Protein AF-A0A957MX17-F1 (afdb_monomer)

Sequence (112 aa):
RTPENNTVVSCNRTEALAWNAVPFIQASDLYLVHLGYVNGAPAGGNEEVVWVLEQQRPSAATSWELDESLCGLAPFEFGRQWRWYVEVVERAADGKLNPVSEPSSVWGFSWQ

pLDDT: mean 87.64, std 9.88, range [53.91, 96.38]

Radius of gyration: 14.73 Å; Cα contacts (8 Å, |Δi|>4): 238; chains: 1; bounding box: 3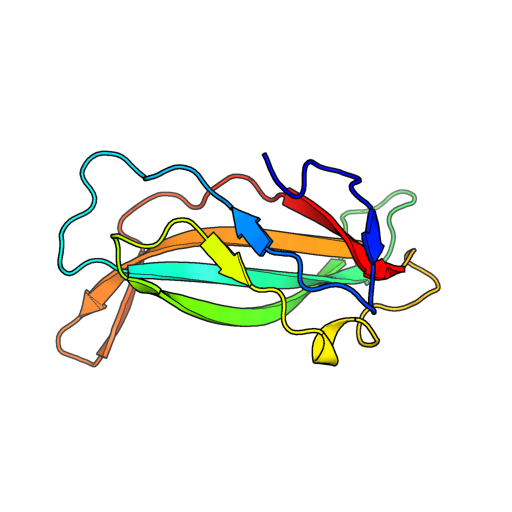9×32×38 Å

Nearest PDB structures (foldseek):
  9eru-assembly4_H  TM=4.165E-01  e=4.726E-01  Vicugna pacos
  4gej-assembly1_A  TM=3.235E-01  e=8.332E-01  Homo sapiens
  4gej-assembly9_I  TM=2.501E-01  e=2.137E-01  Homo sapiens
  2zf8-assembly1_A  TM=3.454E-01  e=1.645E+00  Vibrio alginolyticus
  6e7p-assembly1_A  TM=1.669E-01  e=1.045E+00  Homo sapiens

Structure (mmCIF, N/CA/C/O backbone):
data_AF-A0A957MX17-F1
#
_entry.id   AF-A0A957MX17-F1
#
loop_
_atom_site.group_PDB
_atom_site.id
_atom_site.type_symbol
_atom_site.label_atom_id
_atom_site.label_alt_id
_atom_site.label_comp_id
_atom_site.label_asym_id
_atom_site.label_entity_id
_atom_site.label_seq_id
_atom_site.pdbx_PDB_ins_code
_atom_site.Cartn_x
_atom_site.Cartn_y
_atom_site.Cartn_z
_atom_site.occupancy
_atom_site.B_iso_or_equiv
_atom_site.auth_seq_id
_atom_site.auth_comp_id
_atom_site.auth_asym_id
_atom_site.auth_atom_id
_atom_site.pdbx_PDB_model_num
ATOM 1 N N . ARG A 1 1 ? 12.654 -3.333 9.363 1.00 54.31 1 ARG A N 1
ATOM 2 C CA . ARG A 1 1 ? 11.168 -3.338 9.225 1.00 54.31 1 ARG A CA 1
ATOM 3 C C . ARG A 1 1 ? 10.853 -3.502 7.756 1.00 54.31 1 ARG A C 1
ATOM 5 O O . ARG A 1 1 ? 11.428 -2.765 6.986 1.00 54.31 1 ARG A O 1
ATOM 12 N N . THR A 1 2 ? 10.051 -4.470 7.342 1.00 53.91 2 THR A N 1
ATOM 13 C CA . THR A 1 2 ? 10.026 -4.891 5.936 1.00 53.91 2 THR A CA 1
ATOM 14 C C . THR A 1 2 ? 8.858 -4.304 5.140 1.00 53.91 2 THR A C 1
ATOM 16 O O . THR A 1 2 ? 7.737 -4.271 5.652 1.00 53.91 2 THR A O 1
ATOM 19 N N . PRO A 1 3 ? 9.099 -3.894 3.886 1.00 55.72 3 PRO A N 1
ATOM 20 C CA . PRO A 1 3 ? 10.400 -3.587 3.296 1.00 55.72 3 PRO A CA 1
ATOM 21 C C . PRO A 1 3 ? 10.918 -2.227 3.802 1.00 55.72 3 PRO A C 1
ATOM 23 O O . PRO A 1 3 ? 10.167 -1.254 3.870 1.00 55.72 3 PRO A O 1
ATOM 26 N N . GLU A 1 4 ? 12.210 -2.152 4.138 1.00 62.00 4 GLU A N 1
ATOM 27 C CA . GLU A 1 4 ? 12.899 -0.872 4.362 1.00 62.00 4 GLU A CA 1
ATOM 28 C C . GLU A 1 4 ? 13.068 -0.165 3.013 1.00 62.00 4 GLU A C 1
ATOM 30 O O . GLU A 1 4 ? 13.059 -0.822 1.967 1.00 62.00 4 GLU A O 1
ATOM 35 N N . ASN A 1 5 ? 13.251 1.157 3.012 1.00 64.44 5 ASN A N 1
ATOM 36 C CA . ASN A 1 5 ? 13.500 1.890 1.771 1.00 64.44 5 ASN A CA 1
ATOM 37 C C . ASN A 1 5 ? 14.640 1.243 0.966 1.00 64.44 5 ASN A C 1
ATOM 39 O O . ASN A 1 5 ? 15.724 1.015 1.501 1.00 64.44 5 ASN A O 1
ATOM 43 N N . ASN A 1 6 ? 14.388 0.994 -0.325 1.00 67.94 6 ASN A N 1
ATOM 44 C CA . ASN A 1 6 ? 15.289 0.330 -1.285 1.00 67.94 6 ASN A CA 1
ATOM 45 C C . ASN A 1 6 ? 15.426 -1.197 -1.137 1.00 67.94 6 ASN A C 1
ATOM 47 O O . ASN A 1 6 ? 16.354 -1.787 -1.690 1.00 67.94 6 ASN A O 1
ATOM 51 N N . THR A 1 7 ? 14.506 -1.857 -0.434 1.00 82.00 7 THR A N 1
ATOM 52 C CA . THR A 1 7 ? 14.471 -3.327 -0.401 1.00 82.00 7 THR A CA 1
ATOM 53 C C . THR A 1 7 ? 14.049 -3.888 -1.759 1.00 82.00 7 THR A C 1
ATOM 55 O O . THR A 1 7 ? 13.151 -3.352 -2.412 1.00 82.00 7 THR A O 1
ATOM 58 N N . VAL A 1 8 ? 14.669 -4.996 -2.164 1.00 84.56 8 VAL A N 1
ATOM 59 C CA . VAL A 1 8 ? 14.232 -5.797 -3.310 1.00 84.56 8 VAL A CA 1
ATOM 60 C C . VAL A 1 8 ? 13.368 -6.951 -2.809 1.00 84.56 8 VAL A C 1
ATOM 62 O O . VAL A 1 8 ? 13.803 -7.729 -1.962 1.00 84.56 8 VAL A O 1
ATOM 65 N N . VAL A 1 9 ? 12.151 -7.045 -3.331 1.00 86.38 9 VAL A N 1
ATOM 66 C CA . VAL A 1 9 ? 11.165 -8.090 -3.042 1.00 86.38 9 VAL A CA 1
ATOM 67 C C . VAL A 1 9 ? 11.117 -9.043 -4.230 1.00 86.38 9 VAL A C 1
ATOM 69 O O . VAL A 1 9 ? 11.054 -8.594 -5.372 1.00 86.38 9 VAL A O 1
ATOM 72 N N . SER A 1 10 ? 11.149 -10.352 -3.977 1.00 84.50 10 SER A N 1
ATOM 73 C CA . SER A 1 10 ? 11.099 -11.329 -5.066 1.00 84.50 10 SER A CA 1
ATOM 74 C C . SER A 1 10 ? 9.671 -11.604 -5.516 1.00 84.50 10 SER A C 1
ATOM 76 O O . SER A 1 10 ? 8.830 -11.916 -4.683 1.00 84.50 10 SER A O 1
ATOM 78 N N . CYS A 1 11 ? 9.435 -11.630 -6.829 1.00 83.44 11 CYS A N 1
ATOM 79 C CA . CYS A 1 11 ? 8.143 -12.005 -7.425 1.00 83.44 11 CYS A CA 1
ATOM 80 C C . CYS A 1 11 ? 7.701 -13.447 -7.154 1.00 83.44 11 CYS A C 1
ATOM 82 O O . CYS A 1 11 ? 6.545 -13.778 -7.374 1.00 83.44 11 CYS A O 1
ATOM 84 N N . ASN A 1 12 ? 8.615 -14.299 -6.683 1.00 82.62 12 ASN A N 1
ATOM 85 C CA . ASN A 1 12 ? 8.379 -15.726 -6.455 1.00 82.62 12 ASN A CA 1
ATOM 86 C C . ASN A 1 12 ? 8.350 -16.087 -4.963 1.00 82.62 12 ASN A C 1
ATOM 88 O O . ASN A 1 12 ? 8.591 -17.243 -4.599 1.00 82.62 12 ASN A O 1
ATOM 92 N N . ARG A 1 13 ? 8.188 -15.094 -4.084 1.00 78.50 13 ARG A N 1
ATOM 93 C CA . ARG A 1 13 ? 8.129 -15.297 -2.640 1.00 78.50 13 ARG A CA 1
ATOM 94 C C . ARG A 1 13 ? 7.009 -14.470 -2.045 1.00 78.50 13 ARG A C 1
ATOM 96 O O . ARG A 1 13 ? 6.900 -13.277 -2.310 1.00 78.50 13 ARG A O 1
ATOM 103 N N . THR A 1 14 ? 6.283 -15.099 -1.133 1.00 79.94 14 THR A N 1
ATOM 104 C CA . THR A 1 14 ? 5.343 -14.405 -0.267 1.00 79.94 14 THR A CA 1
ATOM 105 C C . THR A 1 14 ? 6.124 -13.520 0.699 1.00 79.94 14 THR A C 1
ATOM 107 O O . THR A 1 14 ? 6.807 -14.002 1.603 1.00 79.94 14 THR A O 1
ATOM 110 N N . GLU A 1 15 ? 6.028 -12.218 0.481 1.00 86.38 15 GLU A N 1
ATOM 111 C CA . GLU A 1 15 ? 6.602 -11.173 1.323 1.00 86.38 15 GLU A CA 1
ATOM 112 C C . GLU A 1 15 ? 5.465 -10.334 1.915 1.00 86.38 15 GLU A C 1
ATOM 114 O O . GLU A 1 15 ? 4.338 -10.353 1.420 1.00 86.38 15 GLU A O 1
ATOM 119 N N . ALA A 1 16 ? 5.732 -9.600 2.992 1.00 89.06 16 ALA A N 1
ATOM 120 C CA . ALA A 1 16 ? 4.714 -8.786 3.648 1.00 89.06 16 ALA A CA 1
ATOM 121 C C . ALA A 1 16 ? 5.212 -7.371 3.946 1.00 89.06 16 ALA A C 1
ATOM 123 O O . ALA A 1 16 ? 6.344 -7.166 4.397 1.00 89.06 16 ALA A O 1
ATOM 124 N N . LEU A 1 17 ? 4.318 -6.403 3.751 1.00 90.38 17 LEU A N 1
ATOM 125 C CA . LEU A 1 17 ? 4.461 -5.050 4.273 1.00 90.38 17 LEU A CA 1
ATOM 126 C C . LEU A 1 17 ? 4.111 -5.072 5.758 1.00 90.38 17 LEU A C 1
ATOM 128 O O . LEU A 1 17 ? 3.050 -5.575 6.131 1.00 90.38 17 LEU A O 1
ATOM 132 N N . ALA A 1 18 ? 4.977 -4.525 6.606 1.00 91.88 18 ALA A N 1
ATOM 133 C CA . ALA A 1 18 ? 4.752 -4.454 8.045 1.00 91.88 18 ALA A CA 1
ATOM 134 C C . ALA A 1 18 ? 4.955 -3.030 8.572 1.00 91.88 18 ALA A C 1
ATOM 136 O O . ALA A 1 18 ? 5.962 -2.381 8.284 1.00 91.88 18 ALA A O 1
ATOM 137 N N . TRP A 1 19 ? 4.023 -2.559 9.398 1.00 91.25 19 TRP A N 1
ATOM 138 C CA . TRP A 1 19 ? 4.052 -1.229 10.012 1.00 91.25 19 TRP A CA 1
ATOM 139 C C . TRP A 1 19 ? 3.980 -1.319 11.537 1.00 91.25 19 TRP A C 1
ATOM 141 O O . TRP A 1 19 ? 3.765 -2.384 12.111 1.00 91.25 19 TRP A O 1
ATOM 151 N N . ASN A 1 20 ? 4.207 -0.198 12.221 1.00 88.62 20 ASN A N 1
ATOM 152 C CA . ASN A 1 20 ? 4.013 -0.154 13.670 1.00 88.62 20 ASN A CA 1
ATOM 153 C C . ASN A 1 20 ? 2.549 0.074 13.990 1.00 88.62 20 ASN A C 1
ATOM 155 O O . ASN A 1 20 ? 1.882 0.843 13.301 1.00 88.62 20 ASN A O 1
ATOM 159 N N . ALA A 1 21 ? 2.101 -0.499 15.101 1.00 87.81 21 ALA A N 1
ATOM 160 C CA . ALA A 1 21 ? 0.827 -0.110 15.672 1.00 87.81 21 ALA A CA 1
ATOM 161 C C . ALA A 1 21 ? 0.819 1.398 15.976 1.00 87.81 21 ALA A C 1
ATOM 163 O O .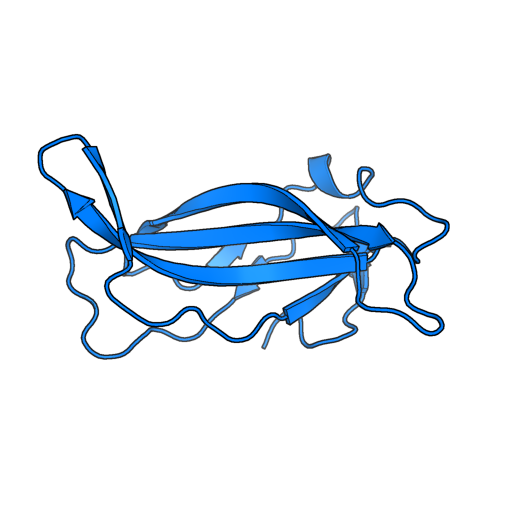 ALA A 1 21 ? 1.762 1.919 16.584 1.00 87.81 21 ALA A O 1
ATOM 164 N N . VAL A 1 22 ? -0.243 2.085 15.556 1.00 86.44 22 VAL A N 1
ATOM 165 C CA . VAL A 1 22 ? -0.470 3.490 15.896 1.00 86.44 22 VAL A CA 1
ATOM 166 C C . VAL A 1 22 ? -1.033 3.554 17.320 1.00 86.44 22 VAL A C 1
ATOM 168 O O . VAL A 1 22 ? -2.002 2.852 17.623 1.00 86.44 22 VAL A O 1
ATOM 171 N N . PRO A 1 23 ? -0.432 4.345 18.229 1.00 84.62 23 PRO A N 1
ATOM 172 C CA . PRO A 1 23 ? -0.947 4.493 19.584 1.00 84.62 23 PRO A CA 1
ATOM 173 C C . PRO A 1 23 ? -2.390 5.000 19.587 1.00 84.62 23 PRO A C 1
ATOM 175 O O . PRO A 1 23 ? -2.753 5.839 18.769 1.00 84.62 23 PRO A O 1
ATOM 178 N N . PHE A 1 24 ? -3.184 4.536 20.553 1.00 86.00 24 PHE A N 1
ATOM 179 C CA . PHE A 1 24 ? -4.564 4.989 20.778 1.00 86.00 24 PHE A CA 1
ATOM 180 C C . PHE A 1 24 ? -5.559 4.704 19.638 1.00 86.00 24 PHE A C 1
ATOM 182 O O . PHE A 1 24 ? -6.666 5.236 19.674 1.00 86.00 24 PHE A O 1
ATOM 189 N N . ILE A 1 25 ? -5.210 3.838 18.679 1.00 90.44 25 ILE A N 1
ATOM 190 C CA . ILE A 1 25 ? -6.167 3.303 17.705 1.00 90.44 25 ILE A CA 1
ATOM 191 C C . ILE A 1 25 ? -7.313 2.576 18.425 1.00 90.44 25 ILE A C 1
ATOM 193 O O . ILE A 1 25 ? -7.088 1.793 19.356 1.00 90.44 25 ILE A O 1
ATOM 197 N N . GLN A 1 26 ? -8.550 2.838 18.015 1.00 92.62 26 GLN A N 1
ATOM 198 C CA . GLN A 1 26 ? -9.730 2.186 18.568 1.00 92.62 26 GLN A CA 1
ATOM 199 C C . GLN A 1 26 ? -9.948 0.819 17.915 1.00 92.62 26 GLN A C 1
ATOM 201 O O . GLN A 1 26 ? -9.537 0.555 16.786 1.00 92.62 26 GLN A O 1
ATOM 206 N N . ALA A 1 27 ? -10.659 -0.072 18.608 1.00 91.19 27 ALA A N 1
ATOM 207 C CA . ALA A 1 27 ? -10.974 -1.396 18.070 1.00 91.19 27 ALA A CA 1
ATOM 208 C C . ALA A 1 27 ? -11.831 -1.335 16.788 1.00 91.19 27 ALA A C 1
ATOM 210 O O . ALA A 1 27 ? -11.748 -2.241 15.962 1.00 91.19 27 ALA A O 1
ATOM 211 N N . SER A 1 28 ? -12.636 -0.279 16.627 1.00 92.62 28 SER A N 1
ATOM 212 C CA . SER A 1 28 ? -13.467 -0.019 15.445 1.00 92.62 28 SER A CA 1
ATOM 213 C C . SER A 1 28 ? -12.726 0.645 14.285 1.00 92.62 28 SER A C 1
ATOM 215 O O . SER A 1 28 ? -13.266 0.677 13.179 1.00 92.62 28 SER A O 1
ATOM 217 N N . ASP A 1 29 ? -11.526 1.171 14.525 1.00 95.25 29 ASP A N 1
ATOM 218 C CA . ASP A 1 29 ? -10.723 1.792 13.479 1.00 95.25 29 ASP A CA 1
ATOM 219 C C . ASP A 1 29 ? -10.101 0.722 12.579 1.00 95.25 29 ASP A C 1
ATOM 221 O O . ASP A 1 29 ? -9.966 -0.458 12.932 1.00 95.25 29 ASP A O 1
ATOM 225 N N . LEU A 1 30 ? -9.691 1.155 11.395 1.00 96.12 30 LEU A N 1
ATOM 226 C CA . LEU A 1 30 ? -9.055 0.327 10.387 1.00 96.12 30 LEU A CA 1
ATOM 227 C C . LEU A 1 30 ? -7.718 0.941 9.996 1.00 96.12 30 LEU A C 1
ATOM 229 O O . LEU A 1 30 ? -7.572 2.159 9.940 1.00 96.12 30 LEU A O 1
ATOM 233 N N . TYR A 1 31 ? -6.764 0.088 9.647 1.00 95.88 31 TYR A N 1
ATOM 234 C CA . TYR A 1 31 ? -5.655 0.520 8.811 1.00 95.88 31 TYR A CA 1
ATOM 235 C C . TYR A 1 31 ? -6.098 0.508 7.350 1.00 95.88 31 TYR A C 1
ATOM 237 O O . TYR A 1 31 ? -6.722 -0.456 6.901 1.00 95.88 31 TYR A O 1
ATOM 245 N N . LEU A 1 32 ? -5.743 1.546 6.604 1.00 95.88 32 LEU A N 1
ATOM 246 C CA . LEU A 1 32 ? -5.861 1.591 5.153 1.00 95.88 32 LEU A CA 1
ATOM 247 C C . LEU A 1 32 ? -4.453 1.573 4.560 1.00 95.88 32 LEU A C 1
ATOM 249 O O . LEU A 1 32 ? -3.682 2.511 4.751 1.00 95.88 32 LEU A O 1
ATOM 253 N N . VAL A 1 33 ? -4.101 0.467 3.909 1.00 95.25 33 VAL A N 1
ATOM 254 C CA . VAL A 1 33 ? -2.809 0.287 3.242 1.00 95.25 33 VAL A CA 1
ATOM 255 C C . VAL A 1 33 ? -2.931 0.805 1.819 1.00 95.25 33 VAL A C 1
ATOM 257 O O . VAL A 1 33 ? -3.742 0.294 1.050 1.00 95.25 33 VAL A O 1
ATOM 260 N N . HIS A 1 34 ? -2.097 1.778 1.477 1.00 95.62 34 HIS A N 1
ATOM 261 C CA . HIS A 1 34 ? -2.000 2.353 0.142 1.00 95.62 34 HIS A CA 1
ATOM 262 C C . HIS A 1 34 ? -0.764 1.814 -0.556 1.00 95.62 34 HIS A C 1
ATOM 264 O O . HIS A 1 34 ? 0.321 1.821 0.026 1.00 95.62 34 HIS A O 1
ATOM 270 N N . LEU A 1 35 ? -0.908 1.368 -1.800 1.00 95.12 35 LEU A N 1
ATOM 271 C CA . LEU A 1 35 ? 0.193 0.844 -2.602 1.00 95.12 35 LEU A CA 1
ATOM 272 C C . LEU A 1 35 ? 0.127 1.398 -4.029 1.00 95.12 35 LEU A C 1
ATOM 274 O O . LEU A 1 35 ? -0.916 1.363 -4.686 1.00 95.12 35 LEU A O 1
ATOM 278 N N . GLY A 1 36 ? 1.261 1.895 -4.513 1.00 94.81 36 GLY A N 1
ATOM 279 C CA . 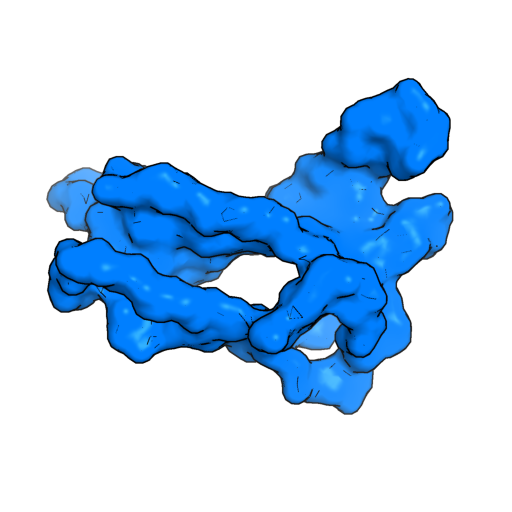GLY A 1 36 ? 1.409 2.456 -5.849 1.00 94.81 36 GLY A CA 1
ATOM 280 C C . GLY A 1 36 ? 2.777 2.179 -6.453 1.00 94.81 36 GLY A C 1
A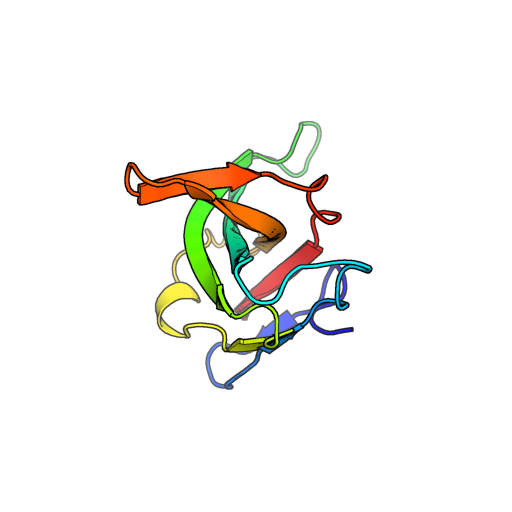TOM 281 O O . GLY A 1 36 ? 3.727 1.860 -5.738 1.00 94.81 36 GLY A O 1
ATOM 282 N N . TYR A 1 37 ? 2.886 2.298 -7.772 1.00 93.94 37 TYR A N 1
ATOM 283 C CA . TYR A 1 37 ? 4.148 2.136 -8.494 1.00 93.94 37 TYR A CA 1
ATOM 284 C C . TYR A 1 37 ? 4.649 3.456 -9.070 1.00 93.94 37 TYR A C 1
ATOM 286 O O . TYR A 1 37 ? 3.877 4.377 -9.339 1.00 93.94 37 TYR A O 1
ATOM 294 N N . VAL A 1 38 ? 5.959 3.534 -9.283 1.00 92.94 38 VAL A N 1
ATOM 295 C CA . VAL A 1 38 ? 6.613 4.705 -9.873 1.00 92.94 38 VAL A CA 1
ATOM 296 C C . VAL A 1 38 ? 6.431 4.706 -11.381 1.00 92.94 38 VAL A C 1
ATOM 298 O O . VAL A 1 38 ? 6.771 3.732 -12.049 1.00 92.94 38 VAL A O 1
ATOM 301 N N . ASN A 1 39 ? 5.917 5.812 -11.910 1.00 91.50 39 ASN A N 1
ATOM 302 C CA . ASN A 1 39 ? 5.584 5.996 -13.320 1.00 91.50 39 ASN A CA 1
ATOM 303 C C . ASN A 1 39 ? 6.268 7.224 -13.955 1.00 91.50 39 ASN A C 1
ATOM 305 O O . ASN A 1 39 ? 5.974 7.570 -15.096 1.00 91.50 39 ASN A O 1
ATOM 309 N N . GLY A 1 40 ? 7.175 7.896 -13.238 1.00 88.00 40 GLY A N 1
ATOM 310 C CA . GLY A 1 40 ? 7.793 9.135 -13.712 1.00 88.00 40 GLY A CA 1
ATOM 311 C C . GLY A 1 40 ? 9.026 9.570 -12.920 1.00 88.00 40 GLY A C 1
ATOM 312 O O . GLY A 1 40 ? 9.363 9.007 -11.881 1.00 88.00 40 GLY A O 1
ATOM 313 N N . ALA A 1 41 ? 9.738 10.550 -13.479 1.00 69.06 41 ALA A N 1
ATOM 314 C CA . ALA A 1 41 ? 11.196 10.670 -13.428 1.00 69.06 41 ALA A CA 1
ATOM 315 C C . ALA A 1 41 ? 11.841 10.791 -12.023 1.00 69.06 41 ALA A C 1
ATOM 317 O O . ALA A 1 41 ? 11.740 11.837 -11.384 1.00 69.06 41 ALA A O 1
ATOM 318 N N . PRO A 1 42 ? 12.691 9.818 -11.637 1.00 62.19 42 PRO A N 1
ATOM 319 C CA . PRO A 1 42 ? 13.617 9.923 -10.501 1.00 62.19 42 PRO A CA 1
ATOM 320 C C . PRO A 1 42 ? 14.880 10.763 -10.789 1.00 62.19 42 PRO A C 1
ATOM 322 O O . PRO A 1 42 ? 15.772 10.848 -9.948 1.00 62.19 42 PRO A O 1
ATOM 325 N N . ALA A 1 43 ? 15.002 11.370 -11.976 1.00 55.31 43 ALA A N 1
ATOM 326 C CA . ALA A 1 43 ? 16.172 12.148 -12.386 1.00 55.31 43 ALA A CA 1
ATOM 327 C C . ALA A 1 43 ? 15.787 13.612 -12.658 1.00 55.31 43 ALA A C 1
ATOM 329 O O . ALA A 1 43 ? 15.578 14.015 -13.800 1.00 55.31 43 ALA A O 1
ATOM 330 N N . GLY A 1 44 ? 15.693 14.404 -11.585 1.00 56.88 44 GLY A N 1
ATOM 331 C CA . GLY A 1 44 ? 15.562 15.868 -11.644 1.00 56.88 44 GLY A CA 1
ATOM 332 C C . GLY A 1 44 ? 14.157 16.444 -11.425 1.00 56.88 44 GLY A C 1
ATOM 333 O O . GLY A 1 44 ? 14.008 17.662 -11.488 1.00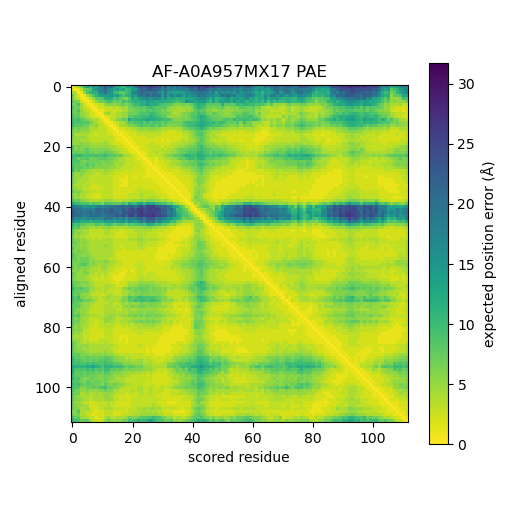 56.88 44 GLY A O 1
ATOM 334 N N . GLY A 1 45 ? 13.152 15.608 -11.142 1.00 66.81 45 GLY A N 1
ATOM 335 C CA . GLY A 1 45 ? 11.786 16.016 -10.793 1.00 66.81 45 GLY A CA 1
ATOM 336 C C . GLY A 1 45 ? 11.240 15.269 -9.571 1.00 66.81 45 GLY A C 1
ATOM 337 O O . GLY A 1 45 ? 11.943 14.456 -8.971 1.00 66.81 45 GLY A O 1
ATOM 338 N N . ASN A 1 46 ? 9.991 15.565 -9.198 1.00 76.25 46 ASN A N 1
ATOM 339 C CA . ASN A 1 46 ? 9.267 14.776 -8.201 1.00 76.25 46 ASN A CA 1
ATOM 340 C C . ASN A 1 46 ? 8.869 13.428 -8.804 1.00 76.25 46 ASN A C 1
ATOM 342 O O . ASN A 1 46 ? 8.487 13.349 -9.971 1.00 76.25 46 ASN A O 1
ATOM 346 N N . GLU A 1 47 ? 8.923 12.394 -7.977 1.00 87.25 47 GLU A N 1
ATOM 347 C CA . GLU A 1 47 ? 8.435 11.068 -8.322 1.00 87.25 47 GLU A CA 1
ATOM 348 C C . GLU A 1 47 ? 6.939 11.110 -8.664 1.00 87.25 47 GLU A C 1
ATOM 350 O O . GLU A 1 47 ? 6.133 11.648 -7.901 1.00 87.25 47 GLU A O 1
ATOM 355 N N . GLU A 1 48 ? 6.565 10.529 -9.802 1.00 91.38 48 GLU A N 1
ATOM 356 C CA . GLU A 1 48 ? 5.162 10.312 -10.147 1.00 91.38 48 GLU A CA 1
ATOM 357 C C . GLU A 1 48 ? 4.762 8.910 -9.692 1.00 91.38 48 GLU A C 1
ATOM 359 O O . GLU A 1 48 ? 5.305 7.920 -10.186 1.00 91.38 48 GLU A O 1
ATOM 364 N N . VAL A 1 49 ? 3.827 8.826 -8.746 1.00 93.94 49 VAL A N 1
ATOM 365 C CA . VAL A 1 49 ? 3.330 7.558 -8.200 1.00 93.94 49 VAL A CA 1
ATOM 366 C C . VAL A 1 49 ? 1.894 7.339 -8.652 1.00 93.94 49 VAL A C 1
ATOM 368 O O . VAL A 1 49 ? 1.029 8.183 -8.422 1.00 93.94 49 VAL A O 1
ATOM 371 N N . VAL A 1 50 ? 1.634 6.179 -9.251 1.00 94.94 50 VAL A N 1
ATOM 372 C CA . VAL A 1 50 ? 0.283 5.712 -9.573 1.00 94.94 50 VAL A CA 1
ATOM 373 C C . VAL A 1 50 ? -0.176 4.774 -8.459 1.00 94.94 50 VAL A C 1
ATOM 375 O O . VAL A 1 50 ? 0.316 3.652 -8.349 1.00 94.94 50 VAL A O 1
ATOM 378 N N . TRP A 1 51 ? -1.105 5.240 -7.622 1.00 94.88 51 TRP A N 1
ATOM 379 C CA . TRP A 1 51 ? -1.722 4.454 -6.546 1.00 94.88 51 TRP A CA 1
ATOM 380 C C . TRP A 1 51 ? -2.770 3.503 -7.124 1.00 94.88 51 TRP A C 1
ATOM 382 O O . TRP A 1 51 ? -3.705 3.939 -7.792 1.00 94.88 51 TRP A O 1
ATOM 392 N N . VAL A 1 52 ? -2.598 2.201 -6.895 1.00 94.44 52 VAL A N 1
ATOM 393 C CA . VAL A 1 52 ? -3.411 1.148 -7.532 1.00 94.44 52 VAL A CA 1
ATOM 394 C C . VAL A 1 52 ? -4.172 0.275 -6.548 1.00 94.44 52 VAL A C 1
ATOM 396 O O . VAL A 1 52 ? -5.052 -0.476 -6.962 1.00 94.44 52 VAL A O 1
ATOM 399 N N . LEU A 1 53 ? -3.840 0.347 -5.260 1.00 94.38 53 LEU A N 1
ATOM 400 C CA . LEU A 1 53 ? -4.466 -0.479 -4.242 1.00 94.38 53 LEU A CA 1
ATOM 401 C C . LEU A 1 53 ? -4.664 0.299 -2.945 1.00 94.38 53 LEU A C 1
ATOM 403 O O . LEU A 1 53 ? -3.742 0.934 -2.437 1.00 94.38 53 LEU A O 1
ATOM 407 N N . GLU A 1 54 ? -5.875 0.158 -2.410 1.00 94.75 54 GLU A N 1
ATOM 408 C CA . GLU A 1 54 ? -6.285 0.596 -1.081 1.00 94.75 54 GLU A CA 1
ATOM 409 C C . GLU A 1 54 ? -6.881 -0.609 -0.345 1.00 94.75 54 GLU A C 1
ATOM 411 O O . GLU A 1 54 ? -7.987 -1.065 -0.648 1.00 94.75 54 GLU A O 1
ATOM 416 N N . GLN A 1 55 ? -6.146 -1.165 0.615 1.00 94.62 55 GLN A N 1
ATOM 417 C CA . GLN A 1 55 ? -6.562 -2.361 1.340 1.00 94.62 55 GLN A CA 1
ATOM 418 C C . GLN A 1 55 ? -6.842 -2.051 2.805 1.00 94.62 55 GLN A C 1
ATOM 420 O O . GLN A 1 55 ? -5.958 -1.671 3.570 1.00 94.62 55 GLN A O 1
ATOM 425 N N . GLN A 1 56 ? -8.077 -2.308 3.228 1.00 95.31 56 GLN A N 1
ATOM 426 C CA . GLN A 1 56 ? -8.464 -2.199 4.631 1.00 95.31 56 GLN A CA 1
ATOM 427 C C . GLN A 1 56 ? -7.953 -3.394 5.435 1.00 95.31 56 GLN A C 1
ATOM 429 O O . GLN A 1 56 ? -8.044 -4.545 4.986 1.00 95.31 56 GLN A O 1
ATOM 434 N N . ARG A 1 57 ? -7.472 -3.127 6.648 1.00 95.38 57 ARG A N 1
ATOM 435 C CA . ARG A 1 57 ? -7.008 -4.121 7.617 1.00 95.38 57 ARG A CA 1
ATOM 436 C C . ARG A 1 57 ? -7.565 -3.793 9.007 1.00 95.38 57 ARG A C 1
ATOM 438 O O . ARG A 1 57 ? -7.668 -2.617 9.352 1.00 95.38 57 ARG A O 1
ATOM 445 N N . PRO A 1 58 ? -7.922 -4.803 9.820 1.00 95.00 58 PRO A N 1
ATOM 446 C CA . PRO A 1 58 ? -8.334 -4.570 11.203 1.00 95.00 58 PRO A CA 1
ATOM 447 C C . PRO A 1 58 ? -7.246 -3.841 12.004 1.00 95.00 58 PRO A C 1
ATOM 449 O O . PRO A 1 58 ? -6.063 -4.074 11.767 1.00 95.00 58 PRO A O 1
ATOM 452 N N . SER A 1 59 ? -7.629 -3.051 13.009 1.00 92.88 59 SER A N 1
ATOM 453 C CA . SER A 1 59 ? -6.706 -2.339 13.917 1.00 92.88 59 SER A CA 1
ATOM 454 C C . SER A 1 59 ? -5.696 -3.239 14.650 1.00 92.88 59 SER A C 1
ATOM 456 O O . SER A 1 59 ? -4.638 -2.772 15.069 1.00 92.88 59 SER A O 1
ATOM 458 N N . ALA A 1 60 ? -5.982 -4.540 14.776 1.00 92.62 60 ALA A N 1
ATOM 459 C CA . ALA A 1 60 ? -5.068 -5.535 15.344 1.00 92.62 60 ALA A CA 1
ATOM 460 C C . ALA A 1 60 ? -4.035 -6.092 14.340 1.00 92.62 60 ALA A C 1
ATOM 462 O O . ALA A 1 60 ? -3.103 -6.785 14.745 1.00 92.62 60 ALA A O 1
ATOM 463 N N . ALA A 1 61 ? -4.192 -5.832 13.039 1.00 93.50 61 ALA A N 1
ATOM 464 C CA . ALA A 1 61 ? -3.298 -6.329 12.001 1.00 93.50 61 ALA A CA 1
ATOM 465 C C . ALA A 1 61 ? -2.276 -5.255 11.620 1.00 93.50 61 ALA A C 1
ATOM 467 O O . ALA A 1 61 ? -2.640 -4.207 11.101 1.00 93.50 61 ALA A O 1
ATOM 468 N N . THR A 1 62 ? -0.991 -5.537 11.831 1.00 93.31 62 THR A N 1
ATOM 469 C CA . THR A 1 62 ? 0.122 -4.635 11.479 1.00 93.31 62 THR A CA 1
ATOM 470 C C . THR A 1 62 ? 0.953 -5.154 10.308 1.00 93.31 62 THR A C 1
ATOM 472 O O . THR A 1 62 ? 2.126 -4.804 10.156 1.00 93.31 62 THR A O 1
ATOM 475 N N . SER A 1 63 ? 0.362 -6.047 9.514 1.00 93.25 63 SER A N 1
ATOM 476 C CA . SER A 1 63 ? 0.967 -6.592 8.310 1.00 93.25 63 SER A CA 1
ATOM 477 C C . SER A 1 63 ? -0.059 -6.879 7.215 1.00 93.25 63 SER A C 1
ATOM 479 O O . SER A 1 63 ? -1.248 -7.149 7.463 1.00 93.25 63 SER A O 1
ATOM 481 N N . TRP A 1 64 ? 0.433 -6.829 5.982 1.00 93.06 64 TRP A N 1
ATOM 482 C CA . TRP A 1 64 ? -0.289 -7.202 4.778 1.00 93.06 64 TRP A CA 1
ATOM 483 C C . TRP A 1 64 ? 0.639 -7.980 3.846 1.00 93.06 64 TRP A C 1
ATOM 485 O O . TRP A 1 64 ? 1.724 -7.505 3.512 1.00 93.06 64 TRP A O 1
ATOM 495 N N . GLU A 1 65 ? 0.224 -9.188 3.474 1.00 90.25 65 GLU A N 1
ATOM 496 C CA . GLU A 1 65 ? 0.932 -10.012 2.496 1.00 90.25 65 GLU A CA 1
ATOM 497 C C . GLU A 1 65 ? 0.810 -9.370 1.117 1.00 90.25 65 GLU A C 1
ATOM 499 O O . GLU A 1 65 ? -0.279 -8.973 0.703 1.00 90.25 65 GLU A O 1
ATOM 504 N N . LEU A 1 66 ? 1.943 -9.246 0.433 1.00 88.00 66 LEU A N 1
ATOM 505 C CA . LEU A 1 66 ? 2.009 -8.699 -0.907 1.00 88.00 66 LEU A CA 1
ATOM 506 C C . LEU A 1 66 ? 1.296 -9.629 -1.890 1.00 88.00 66 LEU A C 1
ATOM 508 O O . LEU A 1 66 ? 1.545 -10.832 -1.922 1.00 88.00 66 LEU A O 1
ATOM 512 N N . ASP A 1 67 ? 0.451 -9.044 -2.733 1.00 86.25 67 ASP A N 1
ATOM 513 C CA . ASP A 1 67 ? -0.177 -9.753 -3.841 1.00 86.25 67 ASP A CA 1
ATOM 514 C C . ASP A 1 67 ? 0.818 -9.888 -5.007 1.00 86.25 67 ASP A C 1
ATOM 516 O O . ASP A 1 67 ? 1.185 -8.905 -5.658 1.00 86.25 67 ASP A O 1
ATOM 520 N N . GLU A 1 68 ? 1.264 -11.119 -5.268 1.00 83.19 68 GLU A N 1
ATOM 521 C CA . GLU A 1 68 ? 2.221 -11.451 -6.333 1.00 83.19 68 GLU A CA 1
ATOM 522 C C . GLU A 1 68 ? 1.707 -11.073 -7.733 1.00 83.19 68 GLU A C 1
ATOM 524 O O . GLU A 1 68 ? 2.510 -10.810 -8.632 1.00 83.19 68 GLU A O 1
ATOM 529 N N . SER A 1 69 ? 0.385 -10.955 -7.928 1.00 85.69 69 SER A N 1
ATOM 530 C CA . SER A 1 69 ? -0.187 -10.502 -9.203 1.00 85.69 69 SER A CA 1
ATOM 531 C C . SER A 1 69 ? 0.206 -9.062 -9.560 1.00 85.69 69 SER A C 1
ATOM 533 O O . SER A 1 69 ? 0.170 -8.683 -10.733 1.00 85.69 69 SER A O 1
ATOM 535 N N . LEU A 1 70 ? 0.653 -8.272 -8.577 1.00 87.56 70 LEU A N 1
ATOM 536 C CA . LEU A 1 70 ? 1.063 -6.883 -8.764 1.00 87.56 70 LEU A CA 1
ATOM 537 C C . LEU A 1 70 ? 2.519 -6.738 -9.230 1.00 87.56 70 LEU A C 1
ATOM 539 O O . LEU A 1 70 ? 2.852 -5.701 -9.798 1.00 87.56 70 LEU A O 1
ATOM 543 N N . CYS A 1 71 ? 3.383 -7.751 -9.064 1.00 85.56 71 CYS A N 1
ATOM 544 C CA . CYS A 1 71 ? 4.824 -7.667 -9.376 1.00 85.56 71 CYS A CA 1
ATOM 545 C C . CYS A 1 71 ? 5.114 -7.087 -10.780 1.00 85.56 71 CYS A C 1
ATOM 547 O O . CYS A 1 71 ? 6.048 -6.301 -10.973 1.00 85.56 71 CYS A O 1
ATOM 549 N N . GLY A 1 72 ? 4.303 -7.463 -11.773 1.00 84.56 72 GLY A N 1
ATOM 550 C CA . GLY A 1 72 ? 4.500 -7.084 -13.171 1.00 84.56 72 GLY A CA 1
ATOM 551 C C . GLY A 1 72 ? 4.013 -5.684 -13.552 1.00 84.56 72 GLY A C 1
ATOM 552 O O . GLY A 1 72 ? 4.304 -5.257 -14.666 1.00 84.56 72 GLY A O 1
ATOM 553 N N . LEU A 1 73 ? 3.285 -4.983 -12.674 1.00 90.56 73 LEU A N 1
ATOM 554 C CA . LEU A 1 73 ? 2.608 -3.728 -13.024 1.00 90.56 73 LEU A CA 1
ATOM 555 C C . LEU A 1 73 ? 3.550 -2.522 -13.093 1.00 90.56 73 LEU A C 1
ATOM 557 O O . LEU A 1 73 ? 3.331 -1.629 -13.907 1.00 90.56 73 LEU A O 1
ATOM 561 N N . ALA A 1 74 ? 4.595 -2.487 -12.261 1.00 90.12 74 ALA A N 1
ATOM 562 C CA . ALA A 1 74 ? 5.517 -1.356 -12.241 1.00 90.12 74 ALA A CA 1
ATOM 563 C C . ALA A 1 74 ? 6.415 -1.333 -13.497 1.00 90.12 74 ALA A C 1
ATOM 565 O O . ALA A 1 74 ? 7.046 -2.356 -13.803 1.00 90.12 74 ALA A O 1
ATOM 566 N N . PRO A 1 75 ? 6.540 -0.182 -14.187 1.00 89.88 75 PRO A N 1
ATOM 567 C CA . PRO A 1 75 ? 7.373 -0.054 -15.378 1.00 89.88 75 PRO A CA 1
ATOM 568 C C . PRO A 1 75 ? 8.852 -0.373 -15.115 1.00 89.88 75 PRO A C 1
ATOM 570 O O . PRO A 1 75 ? 9.430 -0.025 -14.078 1.00 89.88 75 PRO A O 1
ATOM 573 N N . PHE A 1 76 ? 9.489 -1.041 -16.078 1.00 89.38 76 PHE A N 1
ATOM 574 C CA . PHE A 1 76 ? 10.889 -1.459 -15.966 1.00 89.38 76 PHE A CA 1
ATOM 575 C C . PHE A 1 76 ? 11.852 -0.268 -16.063 1.00 89.38 76 PHE A C 1
ATOM 577 O O . PHE A 1 76 ? 12.849 -0.216 -15.347 1.00 89.38 76 PHE A O 1
ATOM 584 N N . GLU A 1 77 ? 11.527 0.713 -16.902 1.00 88.12 77 GLU A N 1
ATOM 585 C CA . GLU A 1 77 ? 12.271 1.955 -17.120 1.00 88.12 77 GLU A CA 1
ATOM 586 C C . GLU A 1 77 ? 12.405 2.823 -15.858 1.00 88.12 77 GLU A C 1
ATOM 588 O O . GLU A 1 77 ? 13.341 3.616 -15.760 1.00 88.12 77 GLU A O 1
ATOM 593 N N . PHE A 1 78 ? 11.528 2.623 -14.868 1.00 88.38 78 PHE A N 1
ATOM 594 C CA . PHE A 1 78 ? 11.586 3.270 -13.552 1.00 88.38 78 PHE A CA 1
ATOM 595 C C . PHE A 1 78 ? 12.034 2.310 -12.440 1.00 88.38 78 PHE A C 1
ATOM 597 O O . PHE A 1 78 ? 11.834 2.571 -11.256 1.00 88.38 78 PHE A O 1
ATOM 604 N N . GLY A 1 79 ? 12.654 1.185 -12.807 1.00 87.62 79 GLY A N 1
ATOM 605 C CA . GLY A 1 79 ? 13.278 0.254 -11.868 1.00 87.62 79 GLY A CA 1
ATOM 606 C C . GLY A 1 79 ? 12.300 -0.631 -11.097 1.00 87.62 79 GLY A C 1
ATOM 607 O O . GLY A 1 79 ? 12.672 -1.129 -10.037 1.00 87.62 79 GLY A O 1
ATOM 608 N N . ARG A 1 80 ? 11.068 -0.827 -11.598 1.00 91.06 80 ARG A N 1
ATOM 609 C CA . ARG A 1 80 ? 10.007 -1.605 -10.924 1.00 91.06 80 ARG A CA 1
ATOM 610 C C . ARG A 1 80 ? 9.768 -1.153 -9.481 1.00 91.06 80 ARG A C 1
ATOM 612 O O . ARG A 1 80 ? 9.550 -1.973 -8.587 1.00 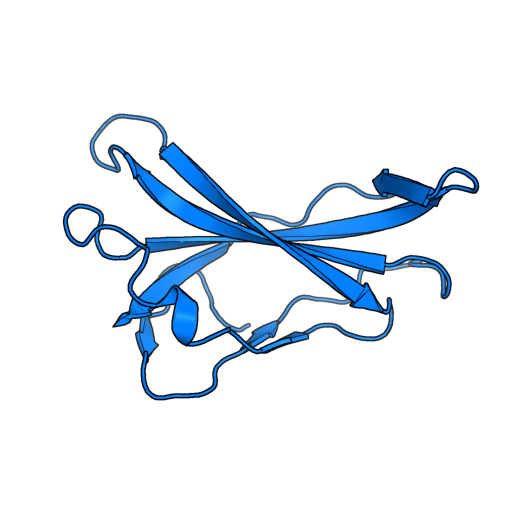91.06 80 ARG A O 1
ATOM 619 N N . GLN A 1 81 ? 9.868 0.152 -9.252 1.00 91.19 81 GLN A N 1
ATOM 620 C CA . GLN A 1 81 ? 9.764 0.737 -7.927 1.00 91.19 81 GLN A CA 1
ATOM 621 C C . GLN A 1 81 ? 8.308 0.873 -7.484 1.00 91.19 81 GLN A C 1
ATOM 623 O O . GLN A 1 81 ? 7.425 1.213 -8.270 1.00 91.19 81 GLN A O 1
ATOM 628 N N . TRP A 1 82 ? 8.093 0.662 -6.193 1.00 93.00 82 TRP A N 1
ATOM 629 C CA . TRP A 1 82 ? 6.814 0.793 -5.511 1.00 93.00 82 TRP A CA 1
ATOM 630 C C . TRP A 1 82 ? 6.932 1.731 -4.324 1.00 93.00 82 TRP A C 1
ATOM 632 O O . TRP A 1 82 ? 8.005 1.861 -3.723 1.00 93.00 82 TRP A O 1
ATOM 642 N N . ARG A 1 83 ? 5.815 2.367 -3.984 1.00 93.75 83 ARG A N 1
ATOM 643 C CA . ARG A 1 83 ? 5.619 3.199 -2.805 1.00 93.75 83 ARG A CA 1
ATOM 644 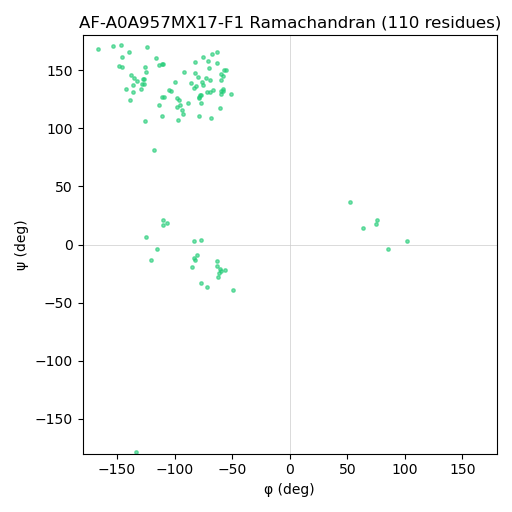C C . ARG A 1 83 ? 4.396 2.727 -2.047 1.00 93.75 83 ARG A C 1
ATOM 646 O O . ARG A 1 83 ? 3.403 2.326 -2.647 1.00 93.75 83 ARG A O 1
ATOM 653 N N . TRP A 1 84 ? 4.475 2.771 -0.728 1.00 94.06 84 TRP A N 1
ATOM 654 C CA . TRP A 1 84 ? 3.357 2.419 0.131 1.00 94.06 84 TRP A CA 1
ATOM 655 C C . TRP A 1 84 ? 3.373 3.219 1.423 1.00 94.06 84 TRP A C 1
ATOM 657 O O . TRP A 1 84 ? 4.423 3.674 1.883 1.00 94.06 84 TRP A O 1
ATOM 667 N N . TYR A 1 85 ? 2.198 3.392 2.006 1.00 93.94 85 TYR A N 1
ATOM 668 C CA . TYR A 1 85 ? 2.014 3.992 3.321 1.00 93.94 85 TYR A CA 1
ATOM 669 C C . TYR A 1 85 ? 0.724 3.461 3.945 1.00 93.94 85 TYR A C 1
ATOM 671 O O . TYR A 1 85 ? -0.053 2.755 3.299 1.00 93.94 85 TYR A O 1
ATOM 679 N N . VAL A 1 86 ? 0.519 3.765 5.223 1.00 94.50 86 VAL A N 1
ATOM 680 C CA . VAL A 1 86 ? -0.662 3.336 5.970 1.00 94.50 86 VAL A CA 1
ATOM 681 C C . VAL A 1 86 ? -1.302 4.531 6.654 1.00 94.50 86 VAL A C 1
ATOM 683 O O . VAL A 1 86 ? -0.611 5.359 7.245 1.00 94.50 86 VAL A O 1
ATOM 686 N N . GLU A 1 87 ? -2.624 4.580 6.609 1.00 94.88 87 GLU A N 1
ATOM 687 C CA . GLU A 1 87 ? -3.455 5.518 7.363 1.00 94.88 87 GLU A CA 1
ATOM 688 C C . GLU A 1 87 ? -4.290 4.773 8.397 1.00 94.88 87 GLU A C 1
ATOM 690 O O . GLU A 1 87 ? -4.607 3.594 8.216 1.00 94.88 87 GLU A O 1
ATOM 695 N N . VAL A 1 88 ? -4.676 5.465 9.468 1.00 95.56 88 VAL A N 1
ATOM 696 C CA . VAL A 1 88 ? -5.755 5.006 10.344 1.00 95.56 88 VAL A CA 1
ATOM 697 C C . VAL A 1 88 ? -7.024 5.733 9.943 1.00 95.56 88 VAL A C 1
ATOM 699 O O . VAL A 1 88 ? -7.056 6.965 9.896 1.00 95.56 88 VAL A O 1
ATOM 702 N N . VAL A 1 89 ? -8.068 4.964 9.666 1.00 96.38 89 VAL A N 1
ATOM 703 C CA . VAL A 1 89 ? -9.368 5.478 9.249 1.00 96.38 89 VAL A CA 1
ATOM 704 C C . VAL A 1 89 ? -10.472 4.932 10.146 1.00 96.38 89 VAL A C 1
ATOM 706 O O . VAL A 1 89 ? -10.459 3.761 10.528 1.00 96.38 89 VAL A O 1
ATOM 709 N N . GLU A 1 90 ? -11.464 5.761 10.440 1.00 95.56 90 GLU A N 1
ATOM 710 C CA . GLU A 1 90 ? -12.744 5.314 10.983 1.00 95.56 90 GLU A CA 1
ATOM 711 C C . GLU A 1 90 ? -13.728 5.056 9.837 1.00 95.56 90 GLU A C 1
ATOM 713 O O . GLU A 1 90 ? -13.700 5.727 8.800 1.00 95.56 90 GLU A O 1
ATOM 718 N N . ARG A 1 91 ? -14.639 4.097 10.024 1.00 93.56 91 ARG A N 1
ATOM 719 C CA . ARG A 1 91 ? -15.782 3.925 9.123 1.00 93.56 91 ARG A CA 1
ATOM 720 C C . ARG A 1 91 ? -16.975 4.708 9.660 1.00 93.56 91 ARG A C 1
ATOM 722 O O . ARG A 1 91 ? -17.560 4.330 10.673 1.00 93.56 91 ARG A O 1
ATOM 729 N N . ALA A 1 92 ? -17.368 5.752 8.942 1.00 90.88 92 ALA A N 1
ATOM 730 C CA . ALA A 1 92 ? -18.560 6.527 9.247 1.00 90.88 92 ALA A CA 1
ATOM 731 C C . ALA A 1 92 ? -19.848 5.717 9.017 1.00 90.88 92 ALA A C 1
ATOM 733 O O . ALA A 1 92 ? -19.867 4.699 8.320 1.00 90.88 92 ALA A O 1
ATOM 734 N N . ALA A 1 93 ? -20.960 6.201 9.576 1.00 90.06 93 ALA A N 1
ATOM 735 C CA . ALA A 1 93 ? -22.272 5.562 9.441 1.00 90.06 93 ALA A CA 1
ATOM 736 C C . ALA A 1 93 ? -22.772 5.479 7.985 1.00 90.06 93 ALA A C 1
ATOM 738 O O . ALA A 1 93 ? -23.562 4.596 7.660 1.00 90.06 93 ALA A O 1
ATOM 739 N N . ASP A 1 94 ? -22.304 6.370 7.105 1.00 91.94 94 ASP A N 1
ATOM 740 C CA . ASP A 1 94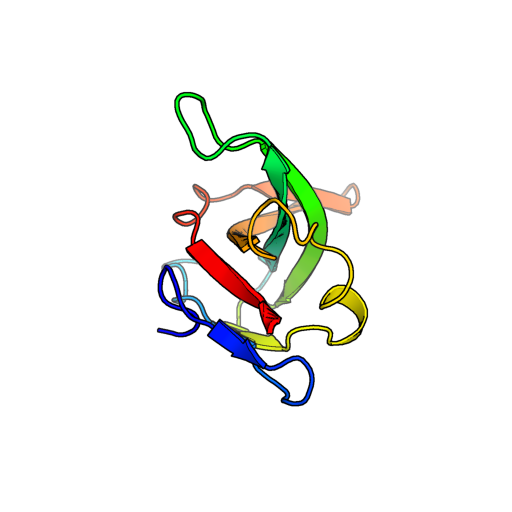 ? -22.590 6.348 5.665 1.00 91.94 94 ASP A CA 1
ATOM 741 C C . ASP A 1 94 ? -21.662 5.402 4.874 1.00 91.94 94 ASP A C 1
ATOM 743 O O . ASP A 1 94 ? -21.753 5.318 3.650 1.00 91.94 94 ASP A O 1
ATOM 747 N N . GLY A 1 95 ? -20.778 4.682 5.571 1.00 87.94 95 GLY A N 1
ATOM 748 C CA . GLY A 1 95 ? -19.830 3.730 5.004 1.00 87.94 95 GLY A CA 1
ATOM 749 C C . GLY A 1 95 ? -18.523 4.346 4.505 1.00 87.94 95 GLY A C 1
ATOM 750 O O . GLY A 1 95 ? -17.637 3.588 4.104 1.00 87.94 95 GLY A O 1
ATOM 751 N N . LYS A 1 96 ? -18.365 5.677 4.541 1.00 92.75 96 LYS A N 1
ATOM 752 C CA . LYS A 1 96 ? -17.115 6.333 4.137 1.00 92.75 96 LYS A CA 1
ATOM 753 C C . LYS A 1 96 ? -15.990 6.062 5.128 1.00 92.75 96 LYS A C 1
ATOM 755 O O . LYS A 1 96 ? -16.228 5.839 6.314 1.00 92.75 96 LYS A O 1
ATOM 760 N N . LEU A 1 97 ? -14.765 6.091 4.614 1.00 94.12 97 LEU A N 1
ATOM 761 C CA . LEU A 1 97 ? -13.550 6.024 5.413 1.00 94.12 97 LEU A CA 1
ATOM 762 C C . LEU A 1 97 ? -13.061 7.449 5.669 1.00 94.12 97 LEU A C 1
ATOM 764 O O . LEU A 1 97 ? -12.776 8.173 4.717 1.00 94.12 97 LEU A O 1
ATOM 768 N N . ASN A 1 98 ? -12.979 7.838 6.937 1.00 94.19 98 ASN A N 1
ATOM 769 C CA . ASN A 1 98 ? -12.454 9.137 7.342 1.00 94.19 98 ASN A CA 1
ATOM 770 C C . ASN A 1 98 ? -11.099 8.935 8.026 1.00 94.19 98 ASN A C 1
ATOM 772 O O . ASN A 1 98 ? -11.032 8.155 8.976 1.00 94.19 98 ASN A O 1
ATOM 776 N N . PRO A 1 99 ? -10.030 9.627 7.604 1.00 93.06 99 PRO A N 1
ATOM 777 C CA . PRO A 1 99 ? -8.765 9.608 8.328 1.00 93.06 99 PRO A CA 1
ATOM 778 C C . PRO A 1 99 ? -8.937 10.136 9.755 1.00 93.06 99 PRO A C 1
ATOM 780 O O . PRO A 1 99 ? -9.526 11.197 9.962 1.00 93.06 99 PRO A O 1
ATOM 783 N N . VAL A 1 100 ? -8.400 9.407 10.732 1.00 91.38 100 VAL A N 1
ATOM 784 C CA . VAL A 1 100 ? -8.390 9.802 12.156 1.00 91.38 100 VAL A CA 1
ATOM 785 C C . VAL A 1 100 ? -6.979 10.043 12.692 1.00 91.38 100 VAL A C 1
ATOM 787 O O . VAL A 1 100 ? -6.807 10.463 13.835 1.00 91.38 100 VAL A O 1
ATOM 790 N N . SER A 1 101 ? -5.960 9.807 11.864 1.00 86.50 101 SER A N 1
ATOM 791 C CA . SER A 1 101 ? -4.565 10.144 12.137 1.00 86.50 101 SER A CA 1
ATOM 792 C C . SER A 1 101 ? -3.888 10.696 10.889 1.00 86.50 101 SER A C 1
ATOM 794 O O . SER A 1 101 ? -4.360 10.495 9.771 1.00 86.50 101 SER A O 1
ATOM 796 N N . GLU A 1 102 ? -2.724 11.315 11.079 1.00 89.56 102 GLU A N 1
ATOM 797 C CA . GLU A 1 102 ? -1.794 11.547 9.974 1.00 89.56 102 GLU A CA 1
ATOM 798 C C . GLU A 1 102 ? -1.368 10.205 9.341 1.00 89.56 102 GLU A C 1
ATOM 800 O O . GLU A 1 102 ? -1.258 9.199 10.064 1.00 89.56 102 GLU A O 1
ATOM 805 N N . PRO A 1 103 ? -1.114 10.169 8.021 1.00 91.50 103 PRO A N 1
ATOM 806 C CA . PRO A 1 103 ? -0.544 9.004 7.358 1.00 91.50 103 PRO A CA 1
ATOM 807 C C . PRO A 1 103 ? 0.861 8.696 7.884 1.00 91.50 103 PRO A C 1
ATOM 809 O O . PRO A 1 103 ? 1.597 9.567 8.359 1.00 91.50 103 PRO A O 1
ATOM 812 N N . SER A 1 104 ? 1.281 7.438 7.751 1.00 91.31 104 SER A N 1
ATOM 813 C CA . SER A 1 104 ? 2.680 7.075 7.957 1.00 91.31 104 SER A CA 1
ATOM 814 C C . SER A 1 104 ? 3.587 7.758 6.930 1.00 91.31 104 SER A C 1
ATOM 816 O O . SER A 1 104 ? 3.150 8.200 5.869 1.00 91.31 104 SER A O 1
ATOM 818 N N . SER A 1 105 ? 4.898 7.746 7.180 1.00 90.81 105 SER A N 1
ATOM 819 C CA . SER A 1 105 ? 5.869 8.021 6.117 1.00 90.81 105 SER A CA 1
ATOM 820 C C . SER A 1 105 ? 5.655 7.079 4.928 1.00 90.81 105 SER A C 1
ATOM 822 O O . SER A 1 105 ? 5.228 5.935 5.112 1.00 90.81 105 SER A O 1
ATOM 824 N N . VAL A 1 106 ? 5.982 7.562 3.729 1.00 91.19 106 VAL A N 1
ATOM 825 C CA . VAL A 1 106 ? 5.992 6.746 2.513 1.00 91.19 106 VAL A CA 1
ATOM 826 C C . VAL A 1 106 ? 7.262 5.900 2.487 1.00 91.19 106 VAL A C 1
ATOM 828 O O . VAL A 1 106 ? 8.372 6.413 2.646 1.00 91.19 106 VAL A O 1
ATOM 831 N N . TRP A 1 107 ? 7.079 4.604 2.276 1.00 91.50 107 TRP A N 1
ATOM 832 C CA . TRP A 1 107 ? 8.135 3.607 2.163 1.00 91.50 107 TRP A CA 1
ATOM 833 C C . TRP A 1 107 ? 8.237 3.107 0.730 1.00 91.50 107 TRP A C 1
ATOM 835 O O . TRP A 1 107 ? 7.261 3.160 -0.015 1.00 91.50 107 TRP A O 1
ATOM 845 N N . GLY A 1 108 ? 9.406 2.602 0.338 1.00 91.06 108 GLY A N 1
ATOM 846 C CA . GLY A 1 108 ? 9.636 2.144 -1.028 1.00 91.06 108 GLY A CA 1
ATOM 847 C C . GLY A 1 108 ? 10.404 0.837 -1.139 1.00 91.06 108 GLY A C 1
ATOM 848 O O . GLY A 1 108 ? 11.313 0.553 -0.363 1.00 91.06 108 GLY A O 1
ATOM 849 N N . PHE 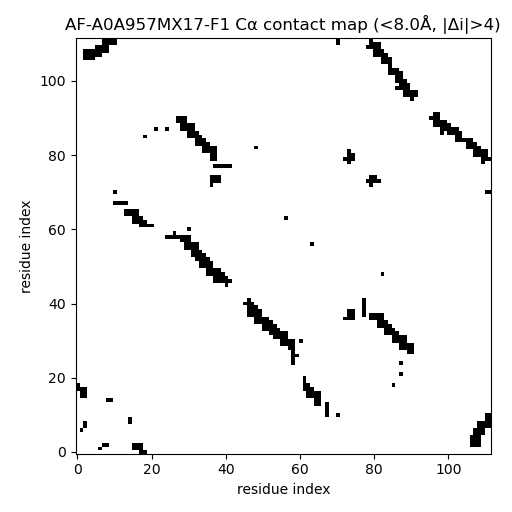A 1 109 ? 10.061 0.059 -2.157 1.00 91.62 109 PHE A N 1
ATOM 850 C CA . PHE A 1 109 ? 10.732 -1.190 -2.502 1.00 91.62 109 PHE A CA 1
ATOM 851 C C . PHE A 1 109 ? 10.721 -1.394 -4.019 1.00 91.62 109 PHE A C 1
ATOM 853 O O . PHE A 1 109 ? 10.109 -0.614 -4.745 1.00 91.62 109 PHE A O 1
ATOM 860 N N . SER A 1 110 ? 11.435 -2.398 -4.517 1.00 90.06 110 SER A N 1
ATOM 861 C CA . SER A 1 110 ? 11.401 -2.794 -5.932 1.00 90.06 110 SER A CA 1
ATOM 862 C C . SER A 1 110 ? 11.094 -4.280 -6.046 1.00 90.06 110 SER A C 1
ATOM 864 O O . SER A 1 110 ? 11.651 -5.066 -5.283 1.00 90.06 110 SER A O 1
ATOM 866 N N . TRP A 1 111 ? 10.240 -4.676 -6.987 1.00 86.75 111 TRP A N 1
ATOM 867 C CA . TRP A 1 111 ? 10.022 -6.096 -7.292 1.00 86.75 111 TRP A CA 1
ATOM 868 C C . TRP A 1 111 ? 11.056 -6.606 -8.303 1.00 86.75 111 TRP A C 1
ATOM 870 O O . TRP A 1 111 ? 11.358 -5.897 -9.270 1.00 86.75 111 TRP A O 1
ATOM 880 N N . GLN A 1 112 ? 11.572 -7.825 -8.103 1.00 83.62 112 GLN A N 1
ATOM 881 C CA . GLN A 1 112 ? 12.495 -8.517 -9.018 1.00 83.62 112 GLN A CA 1
ATOM 882 C C . GLN A 1 112 ? 12.230 -10.022 -9.139 1.00 83.62 112 GLN A C 1
ATOM 884 O O . GLN A 1 112 ? 11.800 -10.666 -8.152 1.00 83.62 112 GLN A O 1
#

Mean predicted aligned error: 5.31 Å

Solvent-accessible surface area (backbone atoms only — not comparable to full-atom values): 6460 Å² total; per-residue (Å²): 110,44,58,42,75,78,32,78,43,52,59,90,53,93,47,51,45,50,60,78,82,66,84,89,69,48,88,78,27,28,33,39,38,39,36,24,27,33,76,44,52,86,80,90,59,73,71,35,69,51,75,79,46,79,46,79,37,56,58,88,54,48,62,46,74,56,64,60,86,54,53,78,70,29,44,68,95,58,60,22,24,34,41,33,36,44,31,38,26,36,69,46,96,89,68,48,77,42,75,78,51,78,62,51,75,79,38,29,33,25,50,88

Secondary structure (DSSP, 8-state):
-PSPTTEEE-TTS--EEE-PPPTT--TT-EEEEEEEEE-S-TTTSPPPEEEEEEEEEETT--EEE--GGGTTTS-GGGTTEEEEEEEEEEE-TTS-EEE-SPPPPPEEEEE-

Foldseek 3Di:
DPPAAAAEDELPDWDKDFDDQDPPADQQKWKWKWKWAFDDDPPPDDTDTDTDDTDIGGSPDRMDTDDSVCQPVHDVVRQQKMKMWIFIWHQDPVRDTHGPDDIDDIGMYHYD